Protein AF-A0A3M6V8T3-F1 (afdb_monomer)

Structure (mmCIF, N/CA/C/O backbone):
data_AF-A0A3M6V8T3-F1
#
_entry.id   AF-A0A3M6V8T3-F1
#
loop_
_atom_site.group_PDB
_atom_site.id
_atom_site.type_symbol
_atom_site.label_atom_id
_atom_site.label_alt_id
_atom_site.label_comp_id
_atom_site.label_asym_id
_atom_site.label_entity_id
_atom_site.label_seq_id
_atom_site.pdbx_PDB_ins_code
_atom_site.Cartn_x
_atom_site.Cartn_y
_atom_site.Cartn_z
_atom_site.occupancy
_atom_site.B_iso_or_equiv
_atom_site.auth_seq_id
_atom_site.auth_comp_id
_atom_site.auth_asym_id
_atom_site.auth_atom_id
_atom_site.pdbx_PDB_model_num
ATOM 1 N N . MET A 1 1 ? -39.050 0.084 -8.469 1.00 36.50 1 MET A N 1
ATOM 2 C CA . MET A 1 1 ? -38.889 -1.358 -8.204 1.00 36.50 1 MET A CA 1
ATOM 3 C C . MET A 1 1 ? -37.406 -1.617 -8.119 1.00 36.50 1 MET A C 1
ATOM 5 O O . MET A 1 1 ? -36.752 -1.874 -9.121 1.00 36.50 1 MET A O 1
ATOM 9 N N . ASP A 1 2 ? -36.892 -1.395 -6.919 1.00 39.81 2 ASP A N 1
ATOM 10 C CA . ASP A 1 2 ? -35.558 -1.763 -6.484 1.00 39.81 2 ASP A CA 1
ATOM 11 C C . ASP A 1 2 ? -35.356 -3.272 -6.590 1.00 39.81 2 ASP A C 1
ATOM 13 O O . ASP A 1 2 ? -36.259 -4.040 -6.266 1.00 39.81 2 ASP A O 1
ATOM 17 N N . ASN A 1 3 ? -34.154 -3.685 -6.983 1.00 32.91 3 ASN A N 1
ATOM 18 C CA . ASN A 1 3 ? -33.608 -4.961 -6.547 1.00 32.91 3 ASN A CA 1
ATOM 19 C C . ASN A 1 3 ? -32.085 -4.852 -6.438 1.00 32.91 3 ASN A C 1
ATOM 21 O O . ASN A 1 3 ? -31.338 -5.037 -7.397 1.00 32.91 3 ASN A O 1
ATOM 25 N N . ARG A 1 4 ? -31.657 -4.515 -5.216 1.00 43.97 4 ARG A N 1
ATOM 26 C CA . ARG A 1 4 ? -30.364 -4.893 -4.640 1.00 43.97 4 ARG A CA 1
ATOM 27 C C . ARG A 1 4 ? -30.239 -6.415 -4.649 1.00 43.97 4 ARG A C 1
ATOM 29 O O . ARG A 1 4 ? -31.211 -7.074 -4.303 1.00 43.97 4 ARG A O 1
ATOM 36 N N . GLN A 1 5 ? -29.044 -6.920 -4.947 1.00 37.97 5 GLN A N 1
ATOM 37 C CA . GLN A 1 5 ? -28.424 -8.168 -4.463 1.00 37.97 5 GLN A CA 1
ATOM 38 C C . GLN A 1 5 ? -27.092 -8.302 -5.237 1.00 37.97 5 GLN A C 1
ATOM 40 O O . GLN A 1 5 ? -27.051 -8.000 -6.422 1.00 37.97 5 GLN A O 1
ATOM 45 N N . MET A 1 6 ? -25.950 -8.691 -4.680 1.00 33.94 6 MET A N 1
ATOM 46 C CA . MET A 1 6 ? -25.674 -9.315 -3.396 1.00 33.94 6 MET A CA 1
ATOM 47 C C . MET A 1 6 ? -24.166 -9.174 -3.140 1.00 33.94 6 MET A C 1
ATOM 49 O O . MET A 1 6 ? -23.354 -9.531 -3.993 1.00 33.94 6 MET A O 1
ATOM 53 N N . GLU A 1 7 ? -23.801 -8.644 -1.976 1.00 39.25 7 GLU A N 1
ATOM 54 C CA . GLU A 1 7 ? -22.473 -8.822 -1.394 1.00 39.25 7 GLU A CA 1
ATOM 55 C C . GLU A 1 7 ? -22.229 -10.316 -1.140 1.00 39.25 7 GLU A C 1
ATOM 57 O O . GLU A 1 7 ? -23.130 -11.053 -0.738 1.00 39.25 7 GLU A O 1
ATOM 62 N N . THR A 1 8 ? -21.002 -10.781 -1.347 1.00 29.42 8 THR A N 1
ATOM 63 C CA . THR A 1 8 ? -20.531 -12.040 -0.763 1.00 29.42 8 THR A CA 1
ATOM 64 C C . THR A 1 8 ? -19.181 -11.765 -0.125 1.00 29.42 8 THR A C 1
ATOM 66 O O . THR A 1 8 ? -18.133 -11.897 -0.748 1.00 29.42 8 THR A O 1
ATOM 69 N N . VAL A 1 9 ? -19.231 -11.335 1.133 1.00 32.28 9 VAL A N 1
ATOM 70 C CA . VAL A 1 9 ? -18.105 -11.426 2.058 1.00 32.28 9 VAL A CA 1
ATOM 71 C C . VAL A 1 9 ? -18.171 -12.827 2.653 1.00 32.28 9 VAL A C 1
ATOM 73 O O . VAL A 1 9 ? -19.127 -13.167 3.348 1.00 32.28 9 VAL A O 1
ATOM 76 N N . GLN A 1 10 ? -17.192 -13.673 2.338 1.00 31.25 10 GLN A N 1
ATOM 77 C CA . GLN A 1 10 ? -17.070 -14.971 2.992 1.00 31.25 10 GLN A CA 1
ATOM 78 C C . GLN A 1 10 ? -16.436 -14.772 4.370 1.00 31.25 10 GLN A C 1
ATOM 80 O O . GLN A 1 10 ? -15.243 -14.505 4.480 1.00 31.25 10 GLN A O 1
ATOM 85 N N . VAL A 1 11 ? -17.248 -14.907 5.418 1.00 33.25 11 VAL A N 1
ATOM 86 C CA . VAL A 1 11 ? -16.781 -15.058 6.799 1.00 33.25 11 VAL A CA 1
ATOM 87 C C . VAL A 1 11 ? -16.705 -16.554 7.087 1.00 33.25 11 VAL A C 1
ATOM 89 O O . VAL A 1 11 ? -17.726 -17.237 7.123 1.00 33.25 11 VAL A O 1
ATOM 92 N N . LEU A 1 12 ? -15.490 -17.074 7.253 1.00 37.22 12 LEU A N 1
ATOM 93 C CA . LEU A 1 12 ? -15.258 -18.429 7.747 1.00 37.22 12 LEU A CA 1
ATOM 94 C C . LEU A 1 12 ? -15.249 -18.387 9.276 1.00 37.22 12 LEU A C 1
ATOM 96 O O . LEU A 1 12 ? -14.319 -17.856 9.878 1.00 37.22 12 LEU A O 1
ATOM 100 N N . SER A 1 13 ? -16.275 -18.956 9.902 1.00 41.19 13 SER A N 1
ATOM 101 C CA . SER A 1 13 ? -16.310 -19.224 11.339 1.00 41.19 13 SER A CA 1
ATOM 102 C C . SER A 1 13 ? -16.512 -20.721 11.576 1.00 41.19 13 SER A C 1
ATOM 104 O O . SER A 1 13 ? -17.461 -21.331 11.087 1.00 41.19 13 SER A O 1
ATOM 106 N N . SER A 1 14 ? -15.584 -21.325 12.315 1.00 40.34 14 SER A N 1
ATOM 107 C CA . SER A 1 14 ? -15.646 -22.730 12.718 1.00 40.34 14 SER A CA 1
ATOM 108 C C . SER A 1 14 ? -16.367 -22.839 14.060 1.00 40.34 14 SER A C 1
ATOM 110 O O . SER A 1 14 ? -15.923 -22.250 15.043 1.00 40.34 14 SER A O 1
ATOM 112 N N . VAL A 1 15 ? -17.455 -23.609 14.119 1.00 47.28 15 VAL A N 1
ATOM 113 C CA . VAL A 1 15 ? -18.128 -23.995 15.370 1.00 47.28 15 VAL A CA 1
ATOM 114 C C . VAL A 1 15 ? -17.852 -25.463 15.677 1.00 47.28 15 VAL A C 1
ATOM 116 O O . VAL A 1 15 ? -18.037 -26.328 14.826 1.00 47.28 15 VAL A O 1
ATOM 119 N N . SER A 1 16 ? -17.437 -25.740 16.911 1.00 41.19 16 SER A N 1
ATOM 120 C CA . SER A 1 16 ? -17.390 -27.083 17.489 1.00 41.19 16 SER A CA 1
ATOM 121 C C . SER A 1 16 ? -18.253 -27.084 18.746 1.00 41.19 16 SER A C 1
ATOM 123 O O . SER A 1 16 ? -18.065 -26.248 19.627 1.00 41.19 16 SER A O 1
ATOM 125 N N . SER A 1 17 ? -19.209 -28.005 18.827 1.00 45.50 17 SER A N 1
ATOM 126 C CA . SER A 1 17 ? -20.009 -28.266 20.029 1.00 45.50 17 SER A CA 1
ATOM 127 C C . SER A 1 17 ? -19.365 -29.411 20.820 1.00 45.50 17 SER A C 1
ATOM 129 O O . SER A 1 17 ? -18.892 -30.354 20.194 1.00 45.50 17 SER A O 1
ATOM 131 N N . THR A 1 18 ? -19.304 -29.352 22.160 1.00 37.84 18 THR A N 1
ATOM 132 C CA . THR A 1 18 ? -20.116 -30.153 23.120 1.00 37.84 18 THR A CA 1
ATOM 133 C C . THR A 1 18 ? -19.675 -29.893 24.587 1.00 37.84 18 THR A C 1
ATOM 135 O O . THR A 1 18 ? -18.490 -29.906 24.887 1.00 37.84 18 THR A O 1
ATOM 138 N N . GLU A 1 19 ? -20.682 -29.671 25.447 1.00 39.59 19 GLU A N 1
ATOM 139 C CA . GLU A 1 19 ? -20.863 -29.911 26.906 1.00 39.59 19 GLU A CA 1
ATOM 140 C C . GLU A 1 19 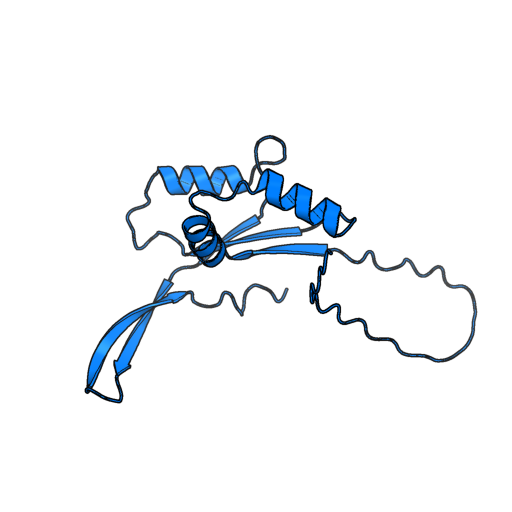? -19.959 -29.380 28.062 1.00 39.59 19 GLU A C 1
ATOM 142 O O . GLU A 1 19 ? -18.841 -29.818 28.301 1.00 39.59 19 GLU A O 1
ATOM 147 N N . SER A 1 20 ? -20.636 -28.548 28.885 1.00 44.34 20 SER A N 1
ATOM 148 C CA . SER A 1 20 ? -20.743 -28.454 30.366 1.00 44.34 20 SER A CA 1
ATOM 149 C C . SER A 1 20 ? -19.552 -28.092 31.287 1.00 44.34 20 SER A C 1
ATOM 151 O O . SER A 1 20 ? -18.771 -28.963 31.644 1.00 44.34 20 SER A O 1
ATOM 153 N N . SER A 1 21 ? -19.601 -26.833 31.783 1.00 41.47 21 SER A N 1
ATOM 154 C CA . SER A 1 21 ? -19.280 -26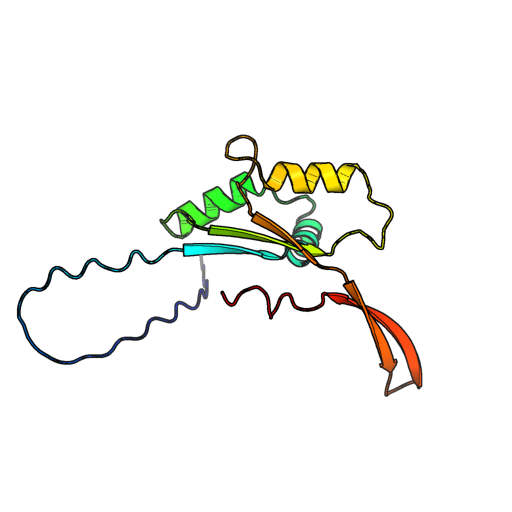.233 33.117 1.00 41.47 21 SER A CA 1
ATOM 155 C C . SER A 1 21 ? -18.021 -26.652 33.918 1.00 41.47 21 SER A C 1
ATOM 157 O O . SER A 1 21 ? -17.702 -27.831 33.951 1.00 41.47 21 SER A O 1
ATOM 159 N N . PRO A 1 22 ? -17.366 -25.758 34.710 1.00 47.50 22 PRO A N 1
ATOM 160 C CA . PRO A 1 22 ? -17.858 -24.494 35.273 1.00 47.50 22 PRO A CA 1
ATOM 161 C C . PRO A 1 22 ? -17.031 -23.246 34.900 1.00 47.50 22 PRO A C 1
ATOM 163 O O . PRO A 1 22 ? -15.943 -23.317 34.334 1.00 47.50 22 PRO A O 1
ATOM 166 N N . ALA A 1 23 ? -17.607 -22.091 35.244 1.00 48.25 23 ALA A N 1
ATOM 167 C CA . ALA A 1 23 ? -17.147 -20.732 34.985 1.00 48.25 23 ALA A CA 1
ATOM 168 C C . ALA A 1 23 ? -15.632 -20.531 35.148 1.00 48.25 23 ALA A C 1
ATOM 170 O O . ALA A 1 23 ? -15.120 -20.295 36.240 1.00 48.25 23 ALA A O 1
ATOM 171 N N . THR A 1 24 ? -14.942 -20.545 34.016 1.00 37.44 24 THR A N 1
ATOM 172 C CA . THR A 1 24 ? -13.659 -19.876 33.857 1.00 37.44 24 THR A CA 1
ATOM 173 C C . THR A 1 24 ? -13.988 -18.623 33.067 1.00 37.44 24 THR A C 1
ATOM 175 O O . THR A 1 24 ? -14.648 -18.713 32.035 1.00 37.44 24 THR A O 1
ATOM 178 N N . THR A 1 25 ? -13.637 -17.447 33.580 1.00 48.19 25 THR A N 1
ATOM 179 C CA . THR A 1 25 ? -13.700 -16.198 32.819 1.00 48.19 25 THR A CA 1
ATOM 180 C C . THR A 1 25 ? -12.818 -16.363 31.590 1.00 48.19 25 THR A C 1
ATOM 182 O O . THR A 1 25 ? -11.612 -16.115 31.644 1.00 48.19 25 THR A O 1
ATOM 185 N N . GLU A 1 26 ? -13.410 -16.844 30.501 1.00 37.69 26 GLU A N 1
ATOM 186 C CA . GLU A 1 26 ? -12.795 -16.824 29.193 1.00 37.69 26 GLU A CA 1
ATOM 187 C C . GLU A 1 26 ? -12.618 -15.352 28.866 1.00 37.69 26 GLU A C 1
ATOM 189 O O . GLU A 1 26 ? -13.566 -14.615 28.589 1.00 37.69 26 GLU A O 1
ATOM 194 N N . THR A 1 27 ? -11.377 -14.896 29.001 1.00 48.16 27 THR A N 1
ATOM 195 C CA . THR A 1 27 ? -10.954 -13.671 28.350 1.00 48.16 27 THR A CA 1
ATOM 196 C C . THR A 1 27 ? -11.118 -13.983 26.875 1.00 48.16 27 THR A C 1
ATOM 198 O O . THR A 1 27 ? -10.261 -14.646 26.297 1.00 48.16 27 THR A O 1
ATOM 201 N N . VAL A 1 28 ? -12.278 -13.620 26.315 1.00 50.53 28 VAL A N 1
ATOM 202 C CA . VAL A 1 28 ? -12.553 -13.688 24.882 1.00 50.53 28 VAL A CA 1
ATOM 203 C C . VAL A 1 28 ? -11.325 -13.092 24.221 1.00 50.53 28 VAL A C 1
ATOM 205 O O . VAL A 1 28 ? -11.033 -11.911 24.420 1.00 50.53 28 VAL A O 1
ATOM 208 N N . GLY A 1 29 ? -10.546 -13.936 23.542 1.00 53.03 29 GLY A N 1
ATOM 209 C CA . GLY A 1 29 ? -9.393 -13.475 22.791 1.00 53.03 29 GLY A CA 1
ATOM 210 C C . GLY A 1 29 ? -9.903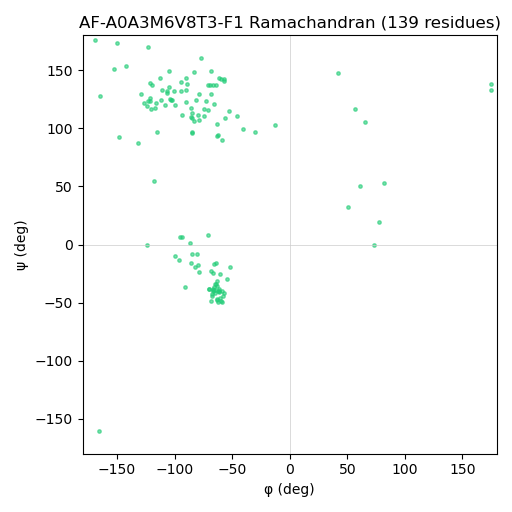 -12.374 21.880 1.00 53.03 29 GLY A C 1
ATOM 211 O O . GLY A 1 29 ? -10.794 -12.618 21.070 1.00 53.03 29 GLY A O 1
ATOM 212 N N . SER A 1 30 ? -9.437 -11.145 22.103 1.00 62.94 30 SER A N 1
ATOM 213 C CA . SER A 1 30 ? -9.853 -10.004 21.299 1.00 62.94 30 SER A CA 1
ATOM 214 C C . SER A 1 30 ? -9.536 -10.350 19.849 1.00 62.94 30 SER A C 1
ATOM 216 O O . SER A 1 30 ? -8.362 -10.476 19.495 1.00 62.94 30 SER A O 1
ATOM 218 N N . ASN A 1 31 ? -10.570 -10.601 19.040 1.00 68.50 31 ASN A N 1
ATOM 219 C CA . ASN A 1 31 ? -10.418 -10.887 17.620 1.00 68.50 31 ASN A CA 1
ATOM 220 C C . ASN A 1 31 ? -9.817 -9.639 16.972 1.00 68.50 31 ASN A C 1
ATOM 222 O O . ASN A 1 31 ? -10.519 -8.683 16.640 1.00 68.50 31 ASN A O 1
ATOM 226 N N . ARG A 1 32 ? -8.488 -9.613 16.858 1.00 79.25 32 ARG A N 1
ATOM 227 C CA . ARG A 1 32 ? -7.769 -8.478 16.299 1.00 79.25 32 ARG A CA 1
ATOM 228 C C . ARG A 1 32 ? -7.980 -8.487 14.796 1.00 79.25 32 ARG A C 1
ATOM 230 O O . ARG A 1 32 ? -7.575 -9.417 14.107 1.00 79.25 32 ARG A O 1
ATOM 237 N N . THR A 1 33 ? -8.634 -7.446 14.299 1.00 87.81 33 THR A N 1
ATOM 238 C CA . THR A 1 33 ? -8.885 -7.298 12.867 1.00 87.81 33 THR A CA 1
ATOM 239 C C . THR A 1 33 ? -7.729 -6.529 12.239 1.00 87.81 33 THR A C 1
ATOM 241 O O . THR A 1 33 ? -7.303 -5.499 12.773 1.00 87.81 33 THR A O 1
ATOM 244 N N . ALA A 1 34 ? -7.225 -7.030 11.113 1.00 91.69 34 ALA A N 1
ATOM 245 C CA . ALA A 1 34 ? -6.165 -6.398 10.342 1.00 91.69 34 ALA A CA 1
ATOM 246 C C . ALA A 1 34 ? -6.690 -5.915 8.984 1.00 91.69 34 ALA A C 1
ATOM 248 O O . ALA A 1 34 ? -7.507 -6.582 8.351 1.00 91.69 34 ALA A O 1
ATOM 249 N N . LEU A 1 35 ?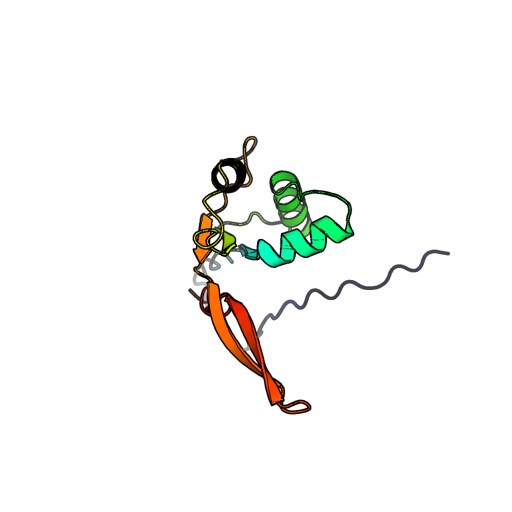 -6.190 -4.769 8.530 1.00 93.25 35 LEU A N 1
ATOM 250 C CA . LEU A 1 35 ? -6.397 -4.240 7.188 1.00 93.25 35 LEU A CA 1
ATOM 251 C C . LEU A 1 35 ? -5.129 -4.463 6.366 1.00 93.25 35 LEU A C 1
ATOM 253 O O . LEU A 1 35 ? -4.051 -4.026 6.761 1.00 93.25 35 LEU A O 1
ATOM 257 N N . ILE A 1 36 ? -5.256 -5.110 5.210 1.00 93.44 36 ILE A N 1
ATOM 258 C CA . ILE A 1 36 ? -4.139 -5.366 4.298 1.00 93.44 36 ILE A CA 1
ATOM 259 C C . ILE A 1 36 ? -4.473 -4.780 2.929 1.00 93.44 36 ILE A C 1
ATOM 261 O O . ILE A 1 36 ? -5.491 -5.124 2.331 1.00 93.44 36 ILE A O 1
ATOM 265 N N . ILE A 1 37 ? -3.606 -3.900 2.431 1.00 91.75 37 ILE A N 1
ATOM 266 C CA . ILE A 1 37 ? -3.736 -3.255 1.125 1.00 91.75 37 ILE A CA 1
ATOM 267 C C . ILE A 1 37 ? -2.576 -3.680 0.224 1.00 91.75 37 ILE A C 1
ATOM 269 O O . ILE A 1 37 ? -1.416 -3.404 0.529 1.00 91.75 37 ILE A O 1
ATOM 273 N N . ASP A 1 38 ? -2.894 -4.280 -0.923 1.00 88.88 38 ASP A N 1
ATOM 274 C CA . ASP A 1 38 ? -1.974 -4.378 -2.059 1.00 88.88 38 ASP A CA 1
ATOM 275 C C . ASP A 1 38 ? -2.055 -3.075 -2.872 1.00 88.88 38 ASP A C 1
ATOM 277 O O . ASP A 1 38 ? -3.039 -2.802 -3.565 1.00 88.88 38 ASP A O 1
ATOM 281 N N . GLY A 1 39 ? -1.018 -2.248 -2.764 1.00 87.50 39 GLY A N 1
ATOM 282 C CA . GLY A 1 39 ? -0.908 -0.942 -3.403 1.00 87.50 39 GLY A CA 1
ATOM 283 C C . GLY A 1 39 ? -0.903 -1.003 -4.926 1.00 87.50 39 GLY A C 1
ATOM 284 O O . GLY A 1 39 ? -1.518 -0.157 -5.578 1.00 87.50 39 GLY A O 1
ATOM 285 N N . SER A 1 40 ? -0.289 -2.030 -5.514 1.00 81.81 40 SER A N 1
ATOM 286 C CA . SER A 1 40 ? -0.266 -2.202 -6.966 1.00 81.81 40 SER A CA 1
ATOM 287 C C . SER A 1 40 ? -1.665 -2.515 -7.500 1.00 81.81 40 SER A C 1
ATOM 289 O O . SER A 1 40 ? -2.094 -1.914 -8.490 1.00 81.81 40 SER A O 1
ATOM 291 N N . TYR A 1 41 ? -2.415 -3.378 -6.812 1.00 84.00 41 TYR A N 1
ATOM 292 C CA . TYR A 1 41 ? -3.814 -3.655 -7.146 1.00 84.00 41 TYR A CA 1
ATOM 293 C C . TYR A 1 41 ? -4.725 -2.450 -6.901 1.00 84.00 41 TYR A C 1
ATOM 295 O O . TYR A 1 41 ? -5.534 -2.099 -7.767 1.00 84.00 41 TYR A O 1
ATOM 303 N N . ALA A 1 42 ? -4.557 -1.767 -5.768 1.00 86.56 42 ALA A N 1
ATOM 304 C CA . ALA A 1 42 ? -5.310 -0.564 -5.433 1.00 86.56 42 ALA A CA 1
ATOM 305 C C . ALA A 1 42 ? -5.140 0.520 -6.512 1.00 86.56 42 ALA A C 1
ATOM 307 O O . ALA A 1 42 ? -6.118 1.122 -6.952 1.00 86.56 42 ALA A O 1
ATOM 308 N N . MET A 1 43 ? -3.923 0.712 -7.026 1.00 82.56 43 MET A N 1
ATOM 309 C CA . MET A 1 43 ? -3.642 1.661 -8.107 1.00 82.56 43 MET A CA 1
ATOM 310 C C . MET A 1 43 ? -4.300 1.285 -9.439 1.00 82.56 43 MET A C 1
ATOM 312 O O . MET A 1 43 ? -4.741 2.175 -10.170 1.00 82.56 43 MET A O 1
ATOM 316 N N . ILE A 1 44 ? -4.382 -0.006 -9.774 1.00 80.44 44 ILE A N 1
ATOM 317 C CA . ILE A 1 44 ? -5.104 -0.472 -10.969 1.00 80.44 44 ILE A CA 1
ATOM 318 C C . ILE A 1 44 ? -6.594 -0.136 -10.837 1.00 80.44 44 ILE A C 1
ATOM 320 O O . ILE A 1 44 ? -7.171 0.452 -11.755 1.00 80.44 44 ILE A O 1
ATOM 324 N N . GLY A 1 45 ? -7.192 -0.431 -9.679 1.00 79.25 45 GLY A N 1
ATOM 325 C CA . GLY A 1 45 ? -8.583 -0.085 -9.381 1.00 79.25 45 GLY A CA 1
ATOM 326 C C . GLY A 1 45 ? -8.833 1.424 -9.424 1.00 79.25 45 GLY A C 1
ATOM 327 O O . GLY A 1 45 ? -9.756 1.882 -10.094 1.00 79.25 45 GLY A O 1
ATOM 328 N N . ALA A 1 46 ? -7.961 2.222 -8.810 1.00 83.56 46 ALA A N 1
ATOM 329 C CA . ALA A 1 46 ? -8.084 3.679 -8.762 1.00 83.56 46 ALA A CA 1
ATOM 330 C C . ALA A 1 46 ? -8.116 4.320 -10.162 1.00 83.56 46 ALA A C 1
ATOM 332 O O . ALA A 1 46 ? -8.930 5.207 -10.429 1.00 83.56 46 ALA A O 1
ATOM 333 N N . ARG A 1 47 ? -7.292 3.815 -11.093 1.00 80.56 47 ARG A N 1
ATOM 334 C CA . ARG A 1 47 ? -7.292 4.262 -12.498 1.00 80.56 47 ARG A CA 1
ATOM 335 C C . ARG A 1 47 ? -8.631 4.016 -13.181 1.00 80.56 47 ARG A C 1
ATOM 337 O O . ARG A 1 47 ? -9.083 4.876 -13.929 1.00 80.56 47 ARG A O 1
ATOM 344 N N . SER A 1 48 ? -9.266 2.874 -12.915 1.00 77.62 48 SER A N 1
ATOM 345 C CA . SER A 1 48 ? -10.590 2.560 -13.469 1.00 77.62 48 SER A CA 1
ATOM 346 C C . SER A 1 48 ? -11.696 3.472 -12.924 1.00 77.62 48 SER A C 1
ATOM 348 O O . SER A 1 48 ? -12.684 3.712 -13.609 1.00 77.62 48 SER A O 1
ATOM 350 N N . LEU A 1 49 ? -11.487 4.040 -11.733 1.00 77.31 49 LEU A N 1
ATOM 351 C CA . LEU A 1 49 ? -12.391 4.979 -11.065 1.00 77.31 49 LEU A CA 1
ATOM 352 C C . LEU A 1 49 ? -12.030 6.455 -11.322 1.00 77.31 49 LEU A C 1
ATOM 354 O O . LEU A 1 49 ? -12.633 7.350 -10.734 1.00 77.31 49 LEU A O 1
ATOM 358 N N . GLY A 1 50 ? -11.055 6.727 -12.198 1.00 74.62 50 GLY A N 1
ATOM 359 C CA . GLY A 1 50 ? -10.702 8.082 -12.625 1.00 74.62 50 GLY A CA 1
ATOM 360 C C . GLY A 1 50 ? -9.874 8.896 -11.626 1.00 74.62 50 GLY A C 1
ATOM 361 O O . GLY A 1 50 ? -9.841 10.121 -11.738 1.00 74.62 50 GLY A O 1
ATOM 362 N N . GLY A 1 51 ? -9.192 8.273 -10.657 1.00 80.88 51 GLY A N 1
ATOM 363 C CA . GLY A 1 51 ? -8.480 9.041 -9.634 1.00 80.88 51 GLY A CA 1
ATOM 364 C C . GLY A 1 51 ? -7.472 8.275 -8.782 1.00 80.88 51 GLY A C 1
ATOM 365 O O . GLY A 1 51 ? -6.966 7.219 -9.157 1.00 80.88 51 GLY A O 1
ATOM 366 N N . LYS A 1 52 ? -7.153 8.870 -7.628 1.00 84.88 52 LYS A N 1
ATOM 367 C CA . LYS A 1 52 ? -6.344 8.286 -6.550 1.00 84.88 52 LYS A CA 1
ATOM 368 C C . LYS A 1 52 ? -7.256 7.872 -5.397 1.00 84.88 52 LYS A C 1
ATOM 370 O O . LYS A 1 52 ? -8.268 8.525 -5.156 1.00 84.88 52 LYS A O 1
ATOM 375 N N . ILE A 1 53 ? -6.874 6.827 -4.669 1.00 88.88 53 ILE A N 1
ATOM 376 C CA . ILE A 1 53 ? -7.594 6.396 -3.467 1.00 88.88 53 ILE A CA 1
ATOM 377 C C . ILE A 1 53 ? -7.213 7.302 -2.292 1.00 88.88 53 ILE A C 1
ATOM 379 O O . ILE A 1 53 ? -6.034 7.507 -2.006 1.00 88.88 53 ILE A O 1
ATOM 383 N N . ASP A 1 54 ? -8.225 7.823 -1.602 1.00 91.00 54 ASP A N 1
ATOM 384 C CA . ASP A 1 54 ? -8.079 8.491 -0.310 1.00 91.00 54 ASP A CA 1
ATOM 385 C C . ASP A 1 54 ? -8.085 7.422 0.790 1.00 91.00 54 ASP A C 1
ATOM 387 O O . ASP A 1 54 ? -9.138 6.942 1.212 1.00 91.00 54 ASP A O 1
ATOM 391 N N . TYR A 1 55 ? -6.893 6.995 1.213 1.00 92.75 55 TYR A N 1
ATOM 392 C CA . TYR A 1 55 ? -6.745 5.886 2.158 1.00 92.75 55 TYR A CA 1
ATOM 393 C C . TYR A 1 55 ? -7.255 6.206 3.568 1.00 92.75 55 TYR A C 1
ATOM 395 O O . TYR A 1 55 ? -7.607 5.280 4.296 1.00 92.75 55 TYR A O 1
ATOM 403 N N . VAL A 1 56 ? -7.342 7.487 3.948 1.00 93.81 56 VAL A N 1
ATOM 404 C CA . VAL A 1 56 ? -7.932 7.897 5.233 1.00 93.81 56 VAL A CA 1
ATOM 405 C C . VAL A 1 56 ? -9.432 7.623 5.207 1.00 93.81 56 VAL A C 1
ATOM 407 O O . VAL A 1 56 ? -9.958 6.961 6.100 1.00 93.81 56 VAL A O 1
ATOM 410 N N . LYS A 1 57 ? -10.114 8.057 4.140 1.00 93.69 57 LYS A N 1
ATOM 411 C CA . LYS A 1 57 ? -11.549 7.794 3.963 1.00 93.69 57 LYS A CA 1
ATOM 412 C C . LYS A 1 57 ? -11.849 6.322 3.747 1.00 93.69 57 LYS A C 1
ATOM 414 O O . LYS A 1 57 ? -12.835 5.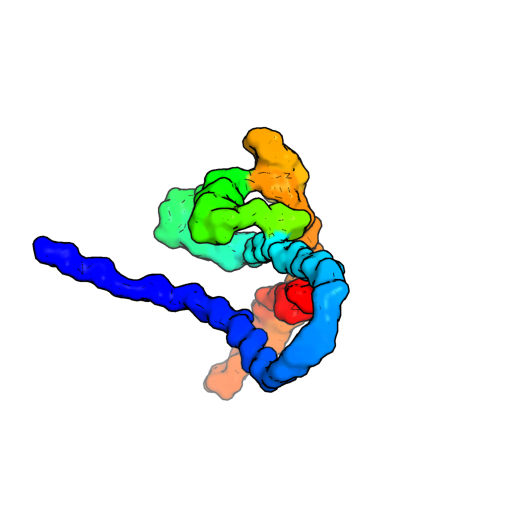832 4.283 1.00 93.69 57 LYS A O 1
ATOM 419 N N . LEU A 1 58 ? -11.006 5.619 2.989 1.00 93.12 58 LEU A N 1
ATOM 420 C CA . LEU A 1 58 ? -11.166 4.183 2.775 1.00 93.12 58 LEU A CA 1
ATOM 421 C C . LEU A 1 58 ? -11.111 3.428 4.104 1.00 93.12 58 LEU A C 1
ATOM 423 O O . LEU A 1 58 ? -11.998 2.625 4.373 1.00 93.12 58 LEU A O 1
ATOM 427 N N . ARG A 1 59 ? -10.106 3.704 4.945 1.00 93.19 59 ARG A N 1
ATOM 428 C CA . ARG A 1 59 ? -10.003 3.078 6.266 1.00 93.19 59 ARG A CA 1
ATOM 429 C C . ARG A 1 59 ? -11.240 3.377 7.112 1.00 93.19 59 ARG A C 1
ATOM 431 O O . ARG A 1 59 ? -11.833 2.439 7.627 1.00 93.19 59 ARG A O 1
ATOM 438 N N . ALA A 1 60 ? -11.649 4.644 7.202 1.00 93.88 60 ALA A N 1
ATOM 439 C CA . ALA A 1 60 ? -12.819 5.037 7.988 1.00 93.88 60 ALA A CA 1
ATOM 440 C C . ALA A 1 60 ? -14.101 4.318 7.529 1.00 93.88 60 ALA A C 1
ATOM 442 O O . ALA A 1 60 ? -14.833 3.784 8.357 1.00 93.88 60 ALA A O 1
ATOM 443 N N . ALA A 1 61 ? -14.335 4.238 6.215 1.00 95.06 61 ALA A N 1
ATOM 444 C CA . ALA A 1 61 ? -15.490 3.542 5.654 1.00 95.06 61 ALA A CA 1
ATOM 445 C C . ALA A 1 61 ? -15.459 2.028 5.933 1.00 95.06 61 ALA A C 1
ATOM 447 O O . ALA A 1 61 ? -16.493 1.433 6.224 1.00 95.06 61 ALA A O 1
ATOM 448 N N . LEU A 1 62 ? -14.279 1.402 5.870 1.00 93.88 62 LEU A N 1
ATOM 449 C CA . LEU A 1 62 ? -14.121 -0.021 6.180 1.00 93.88 62 LEU A CA 1
ATOM 450 C C . LEU A 1 62 ? -14.302 -0.313 7.676 1.00 93.88 62 LEU A C 1
ATOM 452 O O . LEU A 1 62 ? -14.896 -1.331 8.015 1.00 93.88 62 LEU A O 1
ATOM 456 N N . GLU A 1 63 ? -13.825 0.562 8.566 1.00 94.00 63 GLU A N 1
ATOM 457 C CA . GLU A 1 63 ? -14.032 0.430 10.017 1.00 94.00 63 GLU A CA 1
ATOM 458 C C . GLU A 1 63 ? -15.511 0.601 10.392 1.00 94.00 63 GLU A C 1
ATOM 460 O O . GLU A 1 63 ? -16.035 -0.155 11.212 1.00 94.00 63 GLU A O 1
ATOM 465 N N . GLU A 1 64 ? -16.209 1.542 9.747 1.00 95.19 64 GLU A N 1
ATOM 466 C CA . GLU A 1 64 ? -17.659 1.715 9.886 1.00 95.19 64 GLU A CA 1
ATOM 467 C C . GLU A 1 64 ? -18.412 0.467 9.405 1.00 95.19 64 GLU A C 1
ATOM 469 O O . GLU A 1 64 ? -19.225 -0.091 10.144 1.00 95.19 64 GLU A O 1
ATOM 474 N N . GLN A 1 65 ? -18.091 -0.029 8.206 1.00 94.31 65 GLN A N 1
ATOM 475 C CA . GLN A 1 65 ? -18.726 -1.220 7.637 1.00 94.31 65 GLN A CA 1
ATOM 476 C C . GLN A 1 65 ? -18.469 -2.477 8.479 1.00 94.31 65 GLN A C 1
ATOM 478 O O . GLN A 1 65 ? -19.372 -3.290 8.665 1.00 94.31 65 GLN A O 1
ATOM 483 N N . ALA A 1 66 ? -17.254 -2.641 9.004 1.00 89.62 66 ALA A N 1
ATOM 484 C CA . ALA A 1 66 ? -16.891 -3.777 9.844 1.00 89.62 66 ALA A CA 1
ATOM 485 C C . ALA A 1 66 ? -17.356 -3.620 11.303 1.00 89.62 66 ALA A C 1
ATOM 487 O O . ALA A 1 66 ? -17.241 -4.566 12.081 1.00 89.62 66 ALA A O 1
ATOM 488 N N . SER A 1 67 ? -17.869 -2.441 11.688 1.00 92.00 67 SER A N 1
ATOM 489 C CA . SER A 1 67 ? -18.217 -2.090 13.074 1.00 92.00 67 SER A CA 1
ATOM 490 C C . SER A 1 67 ? -17.076 -2.369 14.067 1.00 92.00 67 SER A C 1
ATOM 492 O O . SER A 1 67 ? -17.307 -2.720 15.224 1.00 92.00 67 SER A O 1
ATOM 494 N N . THR A 1 68 ? -15.830 -2.230 13.609 1.00 90.88 68 THR A N 1
ATOM 495 C CA . THR A 1 68 ? -14.616 -2.467 14.397 1.00 90.88 68 THR A CA 1
ATOM 496 C C . THR A 1 68 ? -13.464 -1.623 13.871 1.00 90.88 68 THR A C 1
ATOM 498 O O . THR A 1 68 ? -13.385 -1.329 12.681 1.00 90.88 68 THR A O 1
ATOM 501 N N . GLN A 1 69 ? -12.532 -1.268 14.753 1.00 90.75 69 GLN A N 1
ATOM 502 C CA . GLN A 1 69 ? -11.272 -0.648 14.348 1.00 90.75 69 GLN A CA 1
ATOM 503 C C . GLN A 1 69 ? -10.256 -1.709 13.925 1.00 90.75 69 GLN A C 1
ATOM 505 O O . GLN A 1 69 ? -10.222 -2.814 14.478 1.00 90.75 69 GLN A O 1
ATOM 510 N N . PHE A 1 70 ? -9.389 -1.354 12.978 1.00 90.50 70 PHE A N 1
ATOM 511 C CA . PHE A 1 70 ? -8.271 -2.209 12.593 1.00 90.50 70 PHE A CA 1
ATOM 512 C C . PHE A 1 70 ? -7.077 -1.960 13.515 1.00 90.50 70 PHE A C 1
ATOM 514 O O .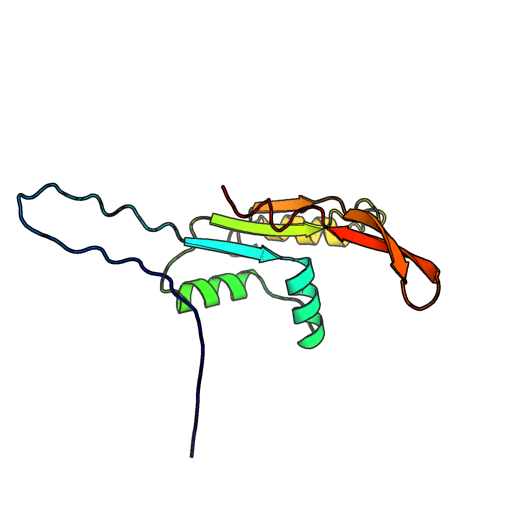 PHE A 1 70 ? -6.520 -0.861 13.560 1.00 90.50 70 PHE A O 1
ATOM 521 N N . GLY A 1 71 ? -6.672 -2.998 14.247 1.00 86.88 71 GLY A N 1
ATOM 522 C CA . GLY A 1 71 ? -5.528 -2.941 15.159 1.00 86.88 71 GLY A CA 1
ATOM 523 C C . GLY A 1 71 ? -4.181 -3.047 14.442 1.00 86.88 71 GLY A C 1
ATOM 524 O O . GLY A 1 71 ? -3.171 -2.605 14.982 1.00 86.88 71 GLY A O 1
ATOM 525 N N . ASP A 1 72 ? -4.160 -3.631 13.244 1.00 90.62 72 ASP A N 1
ATOM 526 C CA . ASP A 1 72 ? -3.002 -3.673 12.348 1.00 90.62 72 ASP A CA 1
ATOM 527 C C . ASP A 1 72 ? -3.425 -3.205 10.963 1.00 90.62 72 ASP A C 1
ATOM 529 O O . ASP A 1 72 ? -4.402 -3.702 10.413 1.00 90.62 72 ASP A O 1
ATOM 533 N N . CYS A 1 73 ? -2.689 -2.263 10.381 1.00 93.44 73 CYS A N 1
ATOM 534 C CA . CYS A 1 73 ? -2.920 -1.823 9.012 1.00 93.44 73 CYS A CA 1
ATOM 535 C C . CYS A 1 73 ? -1.621 -1.926 8.217 1.00 93.44 73 CYS A C 1
ATOM 537 O O . CYS A 1 73 ? -0.629 -1.294 8.579 1.00 93.44 73 CYS A O 1
ATOM 539 N N . TRP A 1 74 ? -1.633 -2.692 7.132 1.00 94.44 74 TRP A N 1
ATOM 540 C CA . TRP A 1 74 ? -0.479 -2.966 6.287 1.00 94.44 74 TRP A CA 1
ATOM 541 C C . TRP A 1 74 ? -0.720 -2.495 4.860 1.00 94.44 74 TRP A C 1
ATOM 543 O O . TRP A 1 74 ? -1.785 -2.712 4.283 1.00 94.44 74 TRP A O 1
ATOM 553 N N . PHE A 1 75 ? 0.303 -1.880 4.280 1.00 92.06 75 PHE A N 1
ATOM 554 C CA . PHE A 1 75 ? 0.333 -1.483 2.883 1.00 92.06 75 PHE A CA 1
ATOM 555 C C . PHE A 1 75 ? 1.554 -2.101 2.212 1.00 92.06 75 PHE A C 1
ATOM 557 O O . PHE A 1 75 ? 2.697 -1.826 2.590 1.00 92.06 75 PHE A O 1
ATOM 564 N N . PHE A 1 76 ? 1.306 -2.921 1.201 1.00 89.44 76 PHE A N 1
ATOM 565 C CA . PHE A 1 76 ? 2.329 -3.620 0.444 1.00 89.44 76 PHE A CA 1
ATOM 566 C C . PHE A 1 76 ? 2.410 -3.061 -0.964 1.00 89.44 76 PHE A C 1
ATOM 568 O O . PHE A 1 76 ? 1.392 -2.904 -1.627 1.00 89.44 76 PHE A O 1
ATOM 575 N N . ASP A 1 77 ? 3.613 -2.779 -1.448 1.00 85.94 77 ASP A 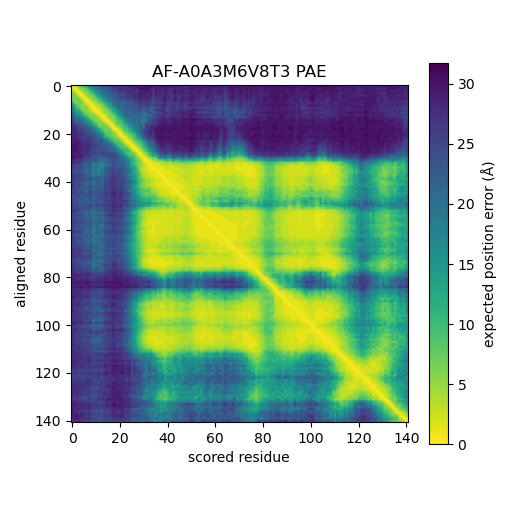N 1
ATOM 576 C CA . ASP A 1 77 ? 3.794 -2.405 -2.850 1.00 85.94 77 ASP A CA 1
ATOM 577 C C . ASP A 1 77 ? 5.168 -2.835 -3.366 1.00 85.94 77 ASP A C 1
ATOM 579 O O . ASP A 1 77 ? 6.034 -3.306 -2.625 1.00 85.94 77 ASP A O 1
ATOM 583 N N . GLN A 1 78 ? 5.390 -2.675 -4.662 1.00 79.88 78 GLN A N 1
ATOM 584 C CA . GLN A 1 78 ? 6.698 -2.865 -5.264 1.00 79.88 78 GLN A CA 1
ATOM 585 C C . GLN A 1 78 ? 7.671 -1.762 -4.838 1.00 79.88 78 GLN A C 1
ATOM 587 O O . GLN A 1 78 ? 7.370 -0.568 -4.858 1.00 79.88 78 GLN A O 1
ATOM 592 N N . ASN A 1 79 ? 8.899 -2.164 -4.522 1.00 71.56 79 ASN A N 1
ATOM 593 C CA . ASN A 1 79 ? 10.008 -1.249 -4.347 1.00 71.56 79 ASN A CA 1
ATOM 594 C C . ASN A 1 79 ? 10.307 -0.590 -5.704 1.00 71.56 79 ASN A C 1
ATOM 596 O O . ASN A 1 79 ? 10.650 -1.292 -6.662 1.00 71.56 79 ASN A O 1
ATOM 600 N N . PRO A 1 80 ? 10.233 0.747 -5.801 1.00 62.44 80 PRO A N 1
ATOM 601 C CA . PRO A 1 80 ? 10.506 1.459 -7.037 1.00 62.44 80 PRO A CA 1
ATOM 602 C C . PRO A 1 80 ? 11.992 1.443 -7.420 1.00 62.44 80 PRO A C 1
ATOM 604 O O . PRO A 1 80 ? 12.359 2.125 -8.360 1.00 62.44 80 PRO A O 1
ATOM 607 N N . SER A 1 81 ? 12.877 0.688 -6.762 1.00 52.50 81 SER A N 1
ATOM 608 C CA . SER A 1 81 ? 14.325 0.670 -7.031 1.00 52.50 81 SER A CA 1
ATOM 609 C C . SER A 1 81 ? 14.722 0.430 -8.500 1.00 52.50 81 SER A C 1
ATOM 611 O O . SER A 1 81 ? 15.816 0.822 -8.898 1.00 52.50 81 SER A O 1
ATOM 613 N N . THR A 1 82 ? 13.844 -0.125 -9.344 1.00 50.81 82 THR A N 1
ATOM 614 C CA . THR A 1 82 ? 14.051 -0.222 -10.805 1.00 50.81 82 THR A CA 1
ATOM 615 C C . THR A 1 82 ? 13.617 1.013 -11.614 1.00 50.81 82 THR A C 1
ATOM 617 O O . THR A 1 82 ? 14.017 1.160 -12.765 1.00 50.81 82 THR A O 1
ATOM 620 N N . GLN A 1 83 ? 12.823 1.914 -11.040 1.00 51.75 83 GLN A N 1
ATOM 621 C CA . GLN A 1 83 ? 12.435 3.217 -11.583 1.00 51.75 83 GLN A CA 1
ATOM 622 C C . GLN A 1 83 ? 13.011 4.297 -10.667 1.00 51.75 83 GLN A C 1
ATOM 624 O O . GLN A 1 83 ? 12.408 4.578 -9.638 1.00 51.75 83 GLN A O 1
ATOM 629 N N . ARG A 1 84 ? 14.180 4.869 -11.025 1.00 50.19 84 ARG A N 1
ATOM 630 C CA . ARG A 1 84 ? 14.835 6.025 -10.360 1.00 50.19 84 ARG A CA 1
ATOM 631 C C . ARG A 1 84 ? 13.886 6.723 -9.388 1.00 50.19 84 ARG A C 1
ATOM 633 O O . ARG A 1 84 ? 12.989 7.405 -9.876 1.00 50.19 84 ARG A O 1
ATOM 640 N N . LEU A 1 85 ? 14.065 6.475 -8.080 1.00 53.69 85 LEU A N 1
ATOM 641 C CA . LEU A 1 85 ? 13.215 6.950 -6.980 1.00 53.69 85 LEU A CA 1
ATOM 642 C C . LEU A 1 85 ? 12.576 8.287 -7.342 1.00 53.69 85 LEU A C 1
ATOM 644 O O . LEU A 1 85 ? 13.221 9.329 -7.247 1.00 53.69 85 LEU A O 1
ATOM 648 N N . HIS A 1 86 ? 11.338 8.247 -7.830 1.00 60.97 86 HIS A N 1
ATOM 649 C CA . HIS A 1 86 ? 10.641 9.468 -8.173 1.00 60.97 86 HIS A CA 1
ATOM 650 C C . HIS A 1 86 ? 10.312 10.135 -6.835 1.00 60.97 86 HIS A C 1
ATOM 652 O O . HIS A 1 86 ? 9.558 9.538 -6.062 1.00 60.97 86 HIS A O 1
ATOM 658 N N . PRO A 1 87 ? 10.858 11.323 -6.511 1.00 66.06 87 PRO A N 1
ATOM 659 C CA . PRO A 1 87 ? 10.727 11.901 -5.172 1.00 66.06 87 PRO A CA 1
ATOM 660 C C . PRO A 1 87 ? 9.270 12.021 -4.709 1.00 66.06 87 PRO A C 1
ATOM 662 O O . PRO A 1 87 ? 8.981 11.863 -3.525 1.00 66.06 87 PRO A O 1
ATOM 665 N N . ALA A 1 88 ? 8.335 12.207 -5.648 1.00 68.50 88 ALA A N 1
ATOM 666 C CA . ALA A 1 88 ? 6.909 12.265 -5.341 1.00 68.50 88 ALA A CA 1
ATOM 667 C C . ALA A 1 88 ? 6.334 10.939 -4.802 1.00 68.50 88 ALA A C 1
ATOM 669 O O . ALA A 1 88 ? 5.464 10.979 -3.938 1.00 68.50 88 ALA A O 1
ATOM 670 N N . LEU A 1 89 ? 6.832 9.778 -5.252 1.00 74.50 89 LEU A N 1
ATOM 671 C CA . LEU A 1 89 ? 6.382 8.473 -4.745 1.00 74.50 89 LEU A CA 1
ATOM 672 C C . LEU A 1 89 ? 6.860 8.251 -3.309 1.00 74.50 89 LEU A C 1
ATOM 674 O O . LEU A 1 89 ? 6.109 7.765 -2.470 1.00 74.50 89 LEU A O 1
ATOM 678 N N . THR A 1 90 ? 8.085 8.676 -2.994 1.00 77.25 90 THR A N 1
ATOM 679 C CA . THR A 1 90 ? 8.621 8.616 -1.628 1.00 77.25 90 THR A CA 1
ATOM 680 C C . THR A 1 90 ? 7.784 9.453 -0.660 1.00 77.25 90 THR A C 1
ATOM 682 O O . THR A 1 90 ? 7.509 9.017 0.456 1.00 77.25 90 THR A O 1
ATOM 685 N N . VAL A 1 91 ? 7.341 10.641 -1.084 1.00 83.00 91 VAL A N 1
ATOM 686 C CA . VAL A 1 91 ? 6.445 11.489 -0.281 1.00 83.00 91 VAL A CA 1
ATOM 687 C C . VAL A 1 91 ? 5.088 10.814 -0.073 1.00 83.00 91 VAL A C 1
ATOM 689 O O . VAL A 1 91 ? 4.565 10.843 1.038 1.00 83.00 91 VAL A O 1
ATOM 692 N N . GLU A 1 92 ? 4.535 10.180 -1.107 1.00 84.81 92 GLU A N 1
ATOM 693 C CA . GLU A 1 92 ? 3.247 9.482 -1.033 1.00 84.81 92 GLU A CA 1
ATOM 694 C C . GLU A 1 92 ? 3.302 8.297 -0.054 1.00 84.81 92 GLU A C 1
ATOM 696 O O . GLU A 1 92 ? 2.486 8.237 0.864 1.00 84.81 92 GLU A O 1
ATOM 701 N N . TYR A 1 93 ? 4.327 7.440 -0.133 1.00 88.00 93 TYR A N 1
ATOM 702 C CA . TYR A 1 93 ? 4.510 6.345 0.829 1.00 88.00 93 TYR A CA 1
ATOM 703 C C . TYR A 1 93 ? 4.764 6.825 2.261 1.00 88.00 93 TYR A C 1
ATOM 705 O O . TYR A 1 93 ? 4.335 6.172 3.210 1.00 88.00 93 TYR A O 1
ATOM 713 N N . ASN A 1 94 ? 5.451 7.956 2.446 1.00 88.62 94 ASN A N 1
ATOM 714 C CA . ASN A 1 94 ? 5.647 8.518 3.782 1.00 88.62 94 ASN A CA 1
ATOM 715 C C . ASN A 1 94 ? 4.331 9.007 4.394 1.00 88.62 94 ASN A C 1
ATOM 717 O O . ASN A 1 94 ? 4.102 8.777 5.578 1.00 88.62 94 ASN A O 1
ATOM 721 N N . ARG A 1 95 ? 3.439 9.604 3.594 1.00 90.56 95 ARG A N 1
ATOM 722 C CA . ARG A 1 95 ? 2.117 10.043 4.069 1.00 90.56 95 ARG A CA 1
ATOM 723 C C . ARG A 1 95 ? 1.239 8.887 4.534 1.00 90.56 95 ARG A C 1
ATOM 725 O O . ARG A 1 95 ? 0.486 9.055 5.484 1.00 90.56 95 ARG A O 1
ATOM 732 N N . LEU A 1 96 ? 1.378 7.702 3.934 1.00 92.56 96 LEU A N 1
ATOM 733 C CA . LEU A 1 96 ? 0.635 6.511 4.365 1.00 92.56 96 LEU A CA 1
ATOM 734 C C . LEU A 1 96 ? 0.933 6.109 5.818 1.00 92.56 96 LEU A C 1
ATOM 736 O O . LEU A 1 96 ? 0.088 5.496 6.461 1.00 92.56 96 LEU A O 1
ATOM 740 N N . LYS A 1 97 ? 2.109 6.463 6.347 1.00 92.94 97 LYS A N 1
ATOM 741 C CA . LYS A 1 97 ? 2.526 6.111 7.712 1.00 92.94 97 LYS A CA 1
ATOM 742 C C . LYS A 1 97 ? 1.976 7.052 8.782 1.00 92.94 97 LYS A C 1
ATOM 744 O O . LYS A 1 97 ? 1.987 6.690 9.956 1.00 92.94 97 LYS A O 1
ATOM 749 N N . PHE A 1 98 ? 1.547 8.259 8.412 1.00 93.88 98 PHE A N 1
ATOM 750 C CA . PHE A 1 98 ? 1.045 9.232 9.381 1.00 93.88 98 PHE A CA 1
ATOM 751 C C . PHE A 1 98 ? -0.281 8.782 9.981 1.00 93.88 98 PHE A C 1
ATOM 753 O O . PHE A 1 98 ? -1.051 8.087 9.326 1.00 93.88 98 PHE A O 1
ATOM 760 N N . ALA A 1 99 ? -0.530 9.173 11.229 1.00 90.69 99 ALA A N 1
ATOM 761 C CA . ALA A 1 99 ? -1.804 8.933 11.891 1.00 90.69 99 ALA A CA 1
ATOM 762 C C . ALA A 1 99 ? -2.880 9.918 11.395 1.00 90.69 99 ALA A C 1
ATOM 764 O O . ALA A 1 99 ? -2.533 10.978 10.863 1.00 90.69 99 ALA A O 1
ATOM 765 N N . PRO A 1 100 ? -4.175 9.609 11.582 1.00 86.06 100 PRO A N 1
ATOM 766 C CA . PRO A 1 100 ? -5.239 10.558 11.283 1.00 86.06 100 PRO A CA 1
ATOM 767 C C . PRO A 1 100 ? -5.048 11.874 12.062 1.00 86.06 100 PRO A C 1
ATOM 769 O O . PRO A 1 100 ? -4.637 11.826 13.224 1.00 86.06 100 PRO A O 1
ATOM 772 N N . PRO A 1 101 ? -5.349 13.044 11.466 1.00 88.00 101 PRO A N 1
ATOM 773 C CA . PRO A 1 101 ? -5.964 13.249 10.146 1.00 88.00 101 PRO A CA 1
ATOM 774 C C . PRO A 1 101 ? -4.976 13.242 8.964 1.00 88.00 101 PRO A C 1
ATOM 776 O O . PRO A 1 101 ? -5.406 13.261 7.813 1.00 88.00 101 PRO A O 1
ATOM 779 N N . ASP A 1 102 ? -3.670 13.218 9.228 1.00 89.12 102 ASP A N 1
ATOM 780 C CA . ASP A 1 102 ? -2.624 13.422 8.217 1.00 89.12 102 ASP A CA 1
ATOM 781 C C . ASP A 1 102 ? -2.336 12.175 7.361 1.00 89.12 102 ASP A C 1
ATOM 783 O O . ASP A 1 102 ? -1.740 12.277 6.284 1.00 89.12 102 ASP A O 1
ATOM 787 N N . GLY A 1 103 ? -2.760 10.995 7.820 1.00 90.81 103 GLY A N 1
ATOM 788 C CA . GLY A 1 103 ? -2.631 9.737 7.092 1.00 90.81 103 GLY A CA 1
ATOM 789 C C . GLY A 1 103 ? -3.425 8.578 7.710 1.00 90.81 103 GLY A C 1
ATOM 790 O O . GLY A 1 103 ? -4.057 8.729 8.753 1.00 90.81 103 GLY A O 1
ATOM 791 N N . PRO A 1 104 ? -3.431 7.405 7.058 1.00 93.31 104 PRO A N 1
ATOM 792 C CA . PRO A 1 104 ? -4.220 6.244 7.470 1.00 93.31 104 PRO A CA 1
ATOM 793 C C . PRO A 1 104 ? -3.523 5.329 8.498 1.00 93.31 104 PRO A C 1
ATOM 795 O O . PRO A 1 104 ? -4.098 4.316 8.893 1.00 93.31 104 PRO A O 1
ATOM 798 N N . GLN A 1 105 ? -2.309 5.670 8.942 1.00 95.19 105 GLN A N 1
ATOM 799 C CA . GLN A 1 105 ? -1.482 4.932 9.906 1.00 95.19 105 GLN A CA 1
ATOM 800 C C . GLN A 1 105 ? -1.103 3.512 9.453 1.00 95.19 105 GLN A C 1
ATOM 802 O O . GLN A 1 105 ? -1.278 2.535 10.181 1.00 95.19 105 GLN A O 1
ATOM 807 N N . PHE A 1 106 ? -0.587 3.380 8.233 1.00 94.88 106 PHE A N 1
ATOM 808 C CA . PHE A 1 106 ? -0.183 2.093 7.671 1.00 94.88 106 PHE A CA 1
ATOM 809 C C . PHE A 1 106 ? 1.277 1.742 7.961 1.00 94.88 106 PHE A C 1
ATOM 811 O O . PHE A 1 106 ? 2.184 2.574 7.881 1.00 94.88 106 PHE A O 1
ATOM 818 N N . GLN A 1 107 ? 1.516 0.455 8.192 1.00 94.75 107 GLN A N 1
ATOM 819 C CA . GLN A 1 107 ? 2.825 -0.175 8.117 1.00 94.75 107 GLN A CA 1
ATOM 820 C C . GLN A 1 107 ? 3.142 -0.452 6.643 1.00 94.75 107 GLN A C 1
ATOM 822 O O . GLN A 1 107 ? 2.478 -1.257 5.994 1.00 94.75 107 GLN A O 1
ATOM 827 N N . VAL A 1 108 ? 4.128 0.259 6.091 1.00 91.25 108 VAL A N 1
ATOM 828 C CA . VAL A 1 108 ? 4.449 0.205 4.655 1.00 91.25 108 VAL A CA 1
ATOM 829 C C . VAL A 1 108 ? 5.634 -0.721 4.401 1.00 91.25 108 VAL A C 1
ATOM 831 O O . VAL A 1 108 ? 6.747 -0.436 4.849 1.00 91.25 108 VAL A O 1
ATOM 834 N N . SER A 1 109 ? 5.407 -1.763 3.606 1.00 88.94 109 SER A N 1
ATOM 835 C CA . SER A 1 109 ? 6.401 -2.767 3.222 1.00 88.94 109 SER A CA 1
ATOM 836 C C . SER A 1 109 ? 6.563 -2.799 1.700 1.00 88.94 109 SER A C 1
ATOM 838 O O . SER A 1 109 ? 5.626 -3.104 0.966 1.00 88.94 109 SER A O 1
ATOM 840 N N . LEU A 1 110 ? 7.763 -2.462 1.215 1.00 84.88 110 LEU A N 1
ATOM 841 C CA . LEU A 1 110 ? 8.065 -2.363 -0.217 1.00 84.88 110 LEU A CA 1
ATOM 842 C C . LEU A 1 110 ? 8.960 -3.521 -0.674 1.00 84.88 110 LEU A C 1
ATOM 844 O O . LEU A 1 110 ? 10.101 -3.642 -0.222 1.00 84.88 110 LEU A O 1
ATOM 848 N N . PHE A 1 111 ? 8.487 -4.334 -1.618 1.00 79.56 111 PHE A N 1
ATOM 849 C CA . PHE A 1 111 ? 9.182 -5.545 -2.062 1.00 79.56 111 PHE A CA 1
ATOM 850 C C . PHE A 1 111 ? 9.845 -5.390 -3.434 1.00 79.56 111 PHE A C 1
ATOM 852 O O . PHE A 1 111 ? 9.226 -4.892 -4.374 1.00 79.56 111 PHE A O 1
ATOM 859 N N . PRO A 1 112 ? 11.095 -5.843 -3.617 1.00 71.19 112 PRO A N 1
ATOM 860 C CA . PRO A 1 112 ? 11.742 -5.797 -4.921 1.00 71.19 112 PRO A CA 1
ATOM 861 C C . PRO A 1 112 ? 11.011 -6.683 -5.939 1.00 71.19 112 PRO A C 1
ATOM 863 O O . PRO A 1 112 ? 10.663 -7.833 -5.660 1.00 71.19 112 PRO A O 1
ATOM 866 N N . MET A 1 113 ? 10.840 -6.169 -7.158 1.00 69.88 113 MET A N 1
ATOM 867 C CA . MET A 1 113 ? 10.368 -6.988 -8.271 1.00 69.88 113 MET A CA 1
ATOM 868 C C . MET A 1 113 ? 11.450 -7.970 -8.723 1.00 69.88 113 MET A C 1
ATOM 870 O O . MET A 1 113 ? 12.621 -7.618 -8.883 1.00 69.88 113 MET A O 1
ATOM 874 N N . LYS A 1 114 ? 11.050 -9.213 -8.985 1.00 70.62 114 LYS A N 1
ATOM 875 C CA . LYS A 1 114 ? 11.888 -10.227 -9.617 1.00 70.62 114 LYS A CA 1
ATOM 876 C C . LYS A 1 114 ? 11.633 -10.223 -11.120 1.00 70.62 114 LYS A C 1
ATOM 878 O O . LYS A 1 114 ? 10.496 -10.297 -11.570 1.00 70.62 114 LYS A O 1
ATOM 883 N N . LYS A 1 115 ? 12.704 -10.211 -11.909 1.00 73.56 115 LYS A N 1
ATOM 884 C CA . LYS A 1 115 ? 12.621 -10.490 -13.346 1.00 73.56 115 LYS A CA 1
ATOM 885 C C . LYS A 1 115 ? 12.358 -11.979 -13.554 1.00 73.56 115 LYS A C 1
ATOM 887 O O . LYS A 1 115 ? 13.129 -12.816 -13.083 1.00 73.56 115 LYS A O 1
ATOM 892 N N . TYR A 1 116 ? 11.280 -12.300 -14.251 1.00 77.88 116 TYR A N 1
ATOM 893 C CA . TYR A 1 116 ? 10.944 -13.642 -14.691 1.00 77.88 116 TYR A CA 1
ATOM 894 C C . TYR A 1 116 ? 11.054 -13.706 -16.211 1.00 77.88 116 TYR A C 1
ATOM 896 O O . TYR A 1 116 ? 10.455 -12.905 -16.927 1.00 77.88 116 TYR A O 1
ATOM 904 N N . ASN A 1 117 ? 11.867 -14.637 -16.703 1.00 82.75 117 ASN A N 1
ATOM 905 C CA . ASN A 1 117 ? 12.006 -14.868 -18.132 1.00 82.75 117 ASN A CA 1
ATOM 906 C C . ASN A 1 117 ? 10.888 -15.808 -18.568 1.00 82.75 117 ASN A C 1
ATOM 908 O O . ASN A 1 117 ? 10.874 -16.986 -18.215 1.00 82.75 117 ASN A O 1
ATOM 912 N N . CYS A 1 118 ? 9.939 -15.259 -19.310 1.00 82.62 118 CYS A N 1
ATOM 913 C CA . CYS A 1 118 ? 8.818 -15.979 -19.868 1.00 82.62 118 CYS A CA 1
ATOM 914 C C . CYS A 1 118 ? 9.192 -16.531 -21.241 1.00 82.62 118 CYS A C 1
ATOM 916 O O . CYS A 1 118 ? 9.778 -15.839 -22.077 1.00 82.62 118 CYS A O 1
ATOM 918 N N . HIS A 1 119 ? 8.783 -17.771 -21.482 1.00 88.50 119 HIS A N 1
ATOM 919 C CA . HIS A 1 119 ? 8.868 -18.411 -22.785 1.00 88.50 119 HIS A CA 1
ATOM 920 C C . HIS A 1 119 ? 7.455 -18.727 -23.277 1.00 88.50 119 HIS A C 1
ATOM 922 O O . HIS A 1 119 ? 6.717 -19.496 -22.649 1.00 88.50 119 HIS A O 1
ATOM 928 N N . CYS A 1 120 ? 7.060 -18.128 -24.400 1.00 84.00 120 CYS A N 1
ATOM 929 C CA . CYS A 1 120 ? 5.768 -18.405 -25.008 1.00 84.00 120 CYS A CA 1
ATOM 930 C C . CYS A 1 120 ? 5.791 -19.775 -25.690 1.00 84.00 120 CYS A C 1
ATOM 932 O O . CYS A 1 120 ? 6.381 -19.941 -26.755 1.00 84.00 120 CYS A O 1
ATOM 934 N N . ARG A 1 121 ? 5.064 -20.750 -25.134 1.00 89.69 121 ARG A N 1
ATOM 935 C CA . ARG A 1 121 ? 4.979 -22.111 -25.699 1.00 89.69 121 ARG A CA 1
ATOM 936 C C . ARG A 1 121 ? 4.331 -22.183 -27.086 1.00 89.69 121 ARG A C 1
ATOM 938 O O . ARG A 1 121 ? 4.457 -23.203 -27.748 1.00 89.69 121 ARG A O 1
ATOM 945 N N . ARG A 1 122 ? 3.619 -21.132 -27.512 1.00 85.81 122 ARG A N 1
ATOM 946 C CA . ARG A 1 122 ? 2.908 -21.094 -28.800 1.00 85.81 122 ARG A CA 1
ATOM 947 C C . ARG A 1 122 ? 3.754 -20.521 -29.939 1.00 85.81 122 ARG A C 1
ATOM 949 O O . ARG A 1 122 ? 3.613 -20.983 -31.061 1.00 85.81 122 ARG A O 1
ATOM 956 N N . CYS A 1 123 ? 4.597 -19.522 -29.671 1.00 89.75 123 CYS A N 1
ATOM 957 C CA . CYS A 1 123 ? 5.379 -18.846 -30.716 1.00 89.75 123 CYS A CA 1
ATOM 958 C C . CYS A 1 123 ? 6.896 -18.842 -30.486 1.00 89.75 123 CYS A C 1
ATOM 960 O O . CYS A 1 123 ? 7.618 -18.292 -31.306 1.00 89.75 123 CYS A O 1
ATOM 962 N N . GLY A 1 124 ? 7.397 -19.415 -29.386 1.00 86.56 124 GLY A N 1
ATOM 963 C CA . GLY A 1 124 ? 8.833 -19.474 -29.083 1.00 86.56 124 GLY A CA 1
ATOM 964 C C . GLY A 1 124 ? 9.455 -18.143 -28.644 1.00 86.56 124 GLY A C 1
ATOM 965 O O . GLY A 1 124 ? 10.647 -18.083 -28.345 1.00 86.56 124 GLY A O 1
ATOM 966 N N . ASN A 1 125 ? 8.667 -17.064 -28.576 1.00 89.38 125 ASN A N 1
ATOM 967 C CA . ASN A 1 125 ? 9.171 -15.767 -28.140 1.00 89.38 125 ASN A CA 1
ATOM 968 C C . ASN A 1 125 ? 9.567 -15.787 -26.663 1.00 89.38 125 ASN A C 1
ATOM 970 O O . ASN A 1 125 ? 8.833 -16.284 -25.801 1.00 89.38 125 ASN A O 1
ATOM 974 N N . HIS A 1 126 ? 10.710 -15.164 -26.395 1.00 87.19 126 HIS A N 1
ATOM 975 C CA . HIS A 1 126 ? 11.218 -14.909 -25.058 1.00 87.19 126 HIS A CA 1
ATOM 976 C C . HIS A 1 126 ? 10.910 -13.464 -24.687 1.00 87.19 126 HIS A C 1
ATOM 978 O O . HIS A 1 126 ? 11.167 -12.546 -25.464 1.00 87.19 126 HIS A O 1
ATOM 984 N N . PHE A 1 127 ? 10.359 -13.256 -23.499 1.00 85.88 127 PHE A N 1
ATOM 985 C CA . PHE A 1 127 ? 10.134 -11.923 -22.957 1.00 85.88 127 PHE A CA 1
ATOM 986 C C . PHE A 1 127 ? 10.399 -11.923 -21.456 1.00 85.88 127 PHE A C 1
ATOM 988 O O . PHE A 1 127 ? 10.285 -12.953 -20.796 1.00 85.88 127 PHE A O 1
ATOM 995 N N . THR A 1 128 ? 10.764 -10.773 -20.901 1.00 81.25 128 THR A N 1
ATOM 996 C CA . THR A 1 128 ? 10.965 -10.631 -19.457 1.00 81.25 128 THR A CA 1
ATOM 997 C C . THR A 1 128 ? 9.754 -9.937 -18.856 1.00 81.25 128 THR A C 1
ATOM 999 O O . THR A 1 128 ? 9.401 -8.830 -19.258 1.00 81.25 128 THR A O 1
ATOM 1002 N N . GLN A 1 129 ? 9.139 -10.573 -17.867 1.00 75.88 129 GLN A N 1
ATOM 1003 C CA . GLN A 1 129 ? 8.089 -9.988 -17.050 1.00 75.88 129 GLN A CA 1
ATOM 1004 C C . GLN A 1 129 ? 8.655 -9.687 -15.664 1.00 75.88 129 GLN A C 1
ATOM 1006 O O . GLN A 1 129 ? 9.314 -10.529 -15.057 1.00 75.88 129 GLN A O 1
ATOM 1011 N N . ASN A 1 130 ? 8.417 -8.484 -15.152 1.00 66.81 130 ASN A N 1
ATOM 1012 C CA . ASN A 1 130 ? 8.692 -8.205 -13.747 1.00 66.81 130 ASN A CA 1
ATOM 1013 C C . ASN A 1 130 ? 7.510 -8.726 -12.921 1.00 66.81 130 ASN A C 1
ATOM 1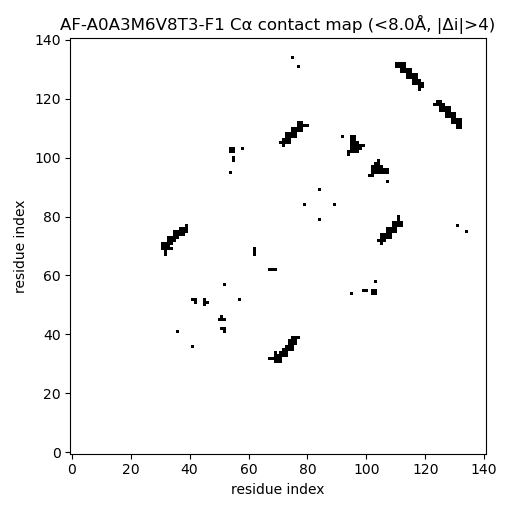015 O O . ASN A 1 130 ? 6.369 -8.362 -13.191 1.00 66.81 130 ASN A O 1
ATOM 1019 N N . VAL A 1 131 ? 7.785 -9.593 -11.952 1.00 68.94 131 VAL A N 1
ATOM 1020 C CA . VAL A 1 131 ? 6.796 -10.165 -11.033 1.00 68.94 131 VAL A CA 1
ATOM 1021 C C . VAL A 1 131 ? 7.182 -9.815 -9.601 1.00 68.94 131 VAL A C 1
ATOM 1023 O O . VAL A 1 131 ? 8.362 -9.853 -9.243 1.00 68.94 131 VAL A O 1
ATOM 1026 N N . GLN A 1 132 ? 6.211 -9.458 -8.764 1.00 62.59 132 GLN A N 1
ATOM 1027 C CA . GLN A 1 132 ? 6.471 -9.241 -7.343 1.00 62.59 132 GLN A CA 1
ATOM 1028 C C . GLN A 1 132 ? 6.803 -10.579 -6.680 1.00 62.59 132 GLN A C 1
ATOM 1030 O O . GLN A 1 132 ? 6.117 -11.584 -6.866 1.00 62.59 132 GLN A O 1
ATOM 1035 N N . LYS A 1 133 ? 7.907 -10.618 -5.934 1.00 58.88 133 LYS A N 1
ATOM 1036 C CA . LYS A 1 133 ? 8.324 -11.820 -5.218 1.00 58.88 133 LYS A CA 1
ATOM 1037 C C . LYS A 1 133 ? 7.583 -11.844 -3.874 1.00 58.88 133 LYS A C 1
ATOM 1039 O O . LYS A 1 133 ? 8.039 -11.217 -2.930 1.00 58.88 133 LYS A O 1
ATOM 1044 N N . GLY A 1 134 ? 6.467 -12.571 -3.803 1.00 53.34 134 GLY A N 1
ATOM 1045 C CA . GLY A 1 134 ? 5.866 -13.004 -2.536 1.00 53.34 134 GLY A CA 1
ATOM 1046 C C .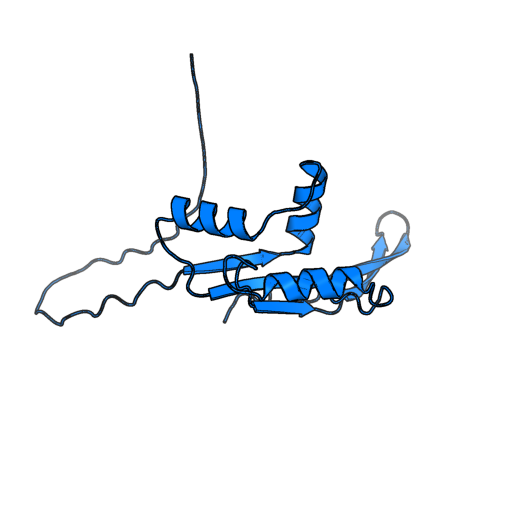 GLY A 1 134 ? 4.977 -12.001 -1.794 1.00 53.34 134 GLY A C 1
ATOM 1047 O O . GLY A 1 134 ? 5.162 -11.846 -0.592 1.00 53.34 134 GLY A O 1
ATOM 1048 N N . VAL A 1 135 ? 3.969 -11.412 -2.448 1.00 50.41 135 VAL A N 1
ATOM 1049 C CA . VAL A 1 135 ? 2.808 -10.868 -1.704 1.00 50.41 135 VAL A CA 1
ATOM 1050 C C . VAL A 1 135 ? 2.099 -12.007 -0.947 1.00 50.41 135 VAL A C 1
ATOM 1052 O O . VAL A 1 135 ? 1.798 -11.870 0.236 1.00 50.41 135 VAL A O 1
ATOM 1055 N N . ASP A 1 136 ? 2.005 -13.188 -1.573 1.00 50.34 136 ASP A N 1
ATOM 1056 C CA . ASP A 1 136 ? 1.407 -14.406 -0.997 1.00 50.34 136 ASP A CA 1
ATOM 1057 C C . ASP A 1 136 ? 2.172 -14.993 0.206 1.00 50.34 136 ASP A C 1
ATOM 1059 O O . ASP A 1 136 ? 1.619 -15.782 0.965 1.00 50.34 136 ASP A O 1
ATOM 1063 N N . ASN A 1 137 ? 3.433 -14.599 0.419 1.00 49.84 137 ASN A N 1
ATOM 1064 C CA . ASN A 1 137 ? 4.250 -15.094 1.535 1.00 49.84 137 ASN A CA 1
ATOM 1065 C C . ASN A 1 137 ? 4.307 -14.114 2.720 1.00 49.84 137 ASN A C 1
ATOM 1067 O O . ASN A 1 137 ? 4.853 -14.462 3.763 1.00 49.84 137 ASN A O 1
ATOM 1071 N N . GLY A 1 138 ? 3.811 -12.882 2.551 1.00 44.28 138 GLY A N 1
ATOM 1072 C CA . GLY A 1 138 ? 3.909 -11.813 3.551 1.00 44.28 138 GLY A CA 1
ATOM 1073 C C . GLY A 1 138 ? 2.679 -11.649 4.445 1.00 44.28 138 GLY A C 1
ATOM 1074 O O . GLY A 1 138 ? 2.773 -10.963 5.455 1.00 44.28 138 GLY A O 1
ATOM 1075 N N . CYS A 1 139 ? 1.545 -12.269 4.099 1.00 48.25 139 CYS A N 1
ATOM 1076 C CA . CYS A 1 139 ? 0.279 -12.120 4.832 1.00 48.25 139 CYS A CA 1
ATOM 1077 C C . CYS A 1 139 ? 0.037 -13.191 5.919 1.00 48.25 139 CYS A C 1
ATOM 1079 O O . CYS A 1 139 ? -1.054 -13.235 6.477 1.00 48.25 139 CYS A O 1
ATOM 1081 N N . VAL A 1 140 ? 1.012 -14.067 6.211 1.00 39.56 140 VAL A N 1
ATOM 1082 C CA . VAL A 1 140 ? 0.857 -15.210 7.142 1.00 39.56 140 VAL A CA 1
ATOM 1083 C C . VAL A 1 140 ? 1.808 -15.106 8.347 1.00 39.56 140 VAL A C 1
ATOM 1085 O O . VAL A 1 140 ? 2.599 -16.017 8.608 1.00 39.56 140 VAL A O 1
ATOM 1088 N N . HIS A 1 141 ? 1.771 -13.993 9.083 1.00 38.94 141 HIS A N 1
ATOM 1089 C CA . HIS A 1 141 ? 2.377 -13.924 10.417 1.00 38.94 141 HIS A CA 1
ATOM 1090 C C . HIS A 1 141 ? 1.521 -13.129 11.393 1.00 38.94 141 HIS A C 1
ATOM 1092 O O . HIS A 1 141 ? 1.034 -12.052 10.983 1.00 38.94 141 HIS A O 1
#

Mean predicted aligned error: 15.05 Å

Solvent-accessible surface area (backbone atoms only — not comparable to full-atom values): 9135 Å² total; per-residue (Å²): 136,87,80,89,84,78,90,82,82,87,80,89,78,89,86,82,89,86,88,84,87,78,95,66,89,72,74,72,74,77,82,76,42,69,43,78,43,56,46,64,59,50,51,56,53,21,56,79,72,75,50,79,79,59,55,49,60,50,49,54,53,50,26,61,74,66,74,44,75,64,78,41,39,38,35,36,36,70,36,50,84,87,50,77,77,52,68,69,57,57,53,52,61,53,38,37,46,32,50,76,93,75,17,57,42,30,50,76,48,66,39,62,62,38,83,40,81,44,71,40,91,86,76,70,50,74,50,78,45,79,41,74,69,51,74,88,69,68,80,80,125

Radius of gyration: 20.98 Å; Cα contacts (8 Å, |Δi|>4): 143; chains: 1; bounding box: 54×44×66 Å

Nearest PDB structures (foldseek):
  2ia5-assembly3_K  TM=3.915E-01  e=2.111E+00  Tequatrovirus T4
  8rct-assembly1_a2  TM=2.707E-01  e=1.352E+00  Escherichia coli
  4qgb-assembly3_B  TM=3.112E-01  e=3.514E+00  Thermus thermophilus

Secondary structure (DSSP, 8-state):
---------------------------------EEEEEHHHHHHHHHHTTS---HHHHHHHHHHHHTS--SEEEEEEE-GGGS---HHHHHHHHHHTSPTTT----EEEEEPEEEEEEE-TTT--EEEEEEES-STTTS--

Organism: NCBI:txid542832

Sequence (141 aa):
MDNRQMETVQVLSSVSSTESSPATTETVGSNRTALIIDGSYAMIGARSLGGKIDYVKLRAALEEQASTQFGDCWFFDQNPSTQRLHPALTVEYNRLKFAPPDGPQFQVSLFPMKKYNCHCRRCGNHFTQNVQKGVDNGCVH

Foldseek 3Di:
DDDDDDDDDDDDDDDDDDDDDDDDPPPPPPPAAEAEEEPVVQVVVQVVVPHHDPLQVVQVVVCVVVVHHHPAYAYEYADCVVPPPPVVVVVVQVQCCDPPPSHPNYDYDHFHWDWDWDADPPPRDIDTDTHTDDPVPPPPD

pLDDT: mean 72.21, std 20.79, range [29.42, 95.19]